Protein AF-A0A357ANU5-F1 (afdb_monomer)

Structure (mmCIF, N/CA/C/O backbone):
data_AF-A0A357ANU5-F1
#
_entry.id   AF-A0A357ANU5-F1
#
loop_
_atom_site.group_PDB
_atom_site.id
_atom_site.type_symbol
_atom_site.label_atom_id
_atom_site.label_alt_id
_atom_site.label_comp_id
_atom_site.label_asym_id
_atom_site.label_entity_id
_atom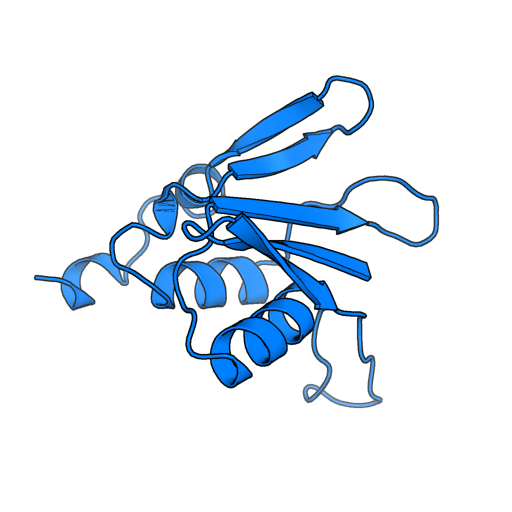_site.label_seq_id
_atom_site.pdbx_PDB_ins_code
_atom_site.Cartn_x
_atom_site.Cartn_y
_atom_site.Cartn_z
_atom_site.occupancy
_atom_site.B_iso_or_equiv
_atom_site.auth_seq_id
_atom_site.auth_comp_id
_atom_site.auth_asym_id
_atom_site.auth_atom_id
_atom_site.pdbx_PDB_model_num
ATOM 1 N N . ALA A 1 1 ? 1.440 -5.767 -8.546 1.00 96.81 1 ALA A N 1
ATOM 2 C CA . ALA A 1 1 ? 0.113 -5.807 -7.890 1.00 96.81 1 ALA A CA 1
ATOM 3 C C . ALA A 1 1 ? 0.258 -5.437 -6.418 1.00 96.81 1 ALA A C 1
ATOM 5 O O . ALA A 1 1 ? 1.377 -5.385 -5.925 1.00 96.81 1 ALA A O 1
ATOM 6 N N . ALA A 1 2 ? -0.838 -5.171 -5.718 1.00 98.31 2 ALA A N 1
ATOM 7 C CA . ALA A 1 2 ? -0.842 -4.973 -4.276 1.00 98.31 2 ALA A CA 1
ATOM 8 C C . ALA A 1 2 ? -2.100 -5.585 -3.667 1.00 98.31 2 ALA A C 1
ATOM 10 O O . ALA A 1 2 ? -3.146 -5.639 -4.319 1.00 98.31 2 ALA A O 1
ATOM 11 N N . ALA A 1 3 ? -1.982 -6.019 -2.420 1.00 98.50 3 ALA A N 1
ATOM 12 C CA . ALA A 1 3 ? -3.095 -6.447 -1.595 1.00 98.50 3 ALA A CA 1
ATOM 13 C C . ALA A 1 3 ? -2.981 -5.778 -0.226 1.00 98.50 3 ALA A C 1
ATOM 15 O O . ALA A 1 3 ? -1.880 -5.631 0.312 1.00 98.50 3 ALA A O 1
ATOM 16 N N . LEU A 1 4 ? -4.120 -5.387 0.331 1.00 98.62 4 LEU A N 1
ATOM 17 C CA . LEU A 1 4 ? -4.229 -4.885 1.691 1.00 98.62 4 LEU A CA 1
ATOM 18 C C . LEU A 1 4 ? -5.357 -5.606 2.418 1.00 98.62 4 LEU A C 1
ATOM 20 O O . LEU A 1 4 ? -6.336 -6.013 1.791 1.00 98.62 4 LEU A O 1
ATOM 24 N N . ILE A 1 5 ? -5.206 -5.751 3.730 1.00 98.81 5 ILE A N 1
ATOM 25 C CA . ILE A 1 5 ? -6.270 -6.186 4.632 1.00 98.81 5 ILE A CA 1
ATOM 26 C C . ILE A 1 5 ? -6.588 -5.045 5.588 1.00 98.81 5 ILE A C 1
ATOM 28 O O . ILE A 1 5 ? -5.682 -4.390 6.109 1.00 98.81 5 ILE A O 1
ATOM 32 N N . THR A 1 6 ? -7.871 -4.774 5.781 1.00 98.75 6 THR A N 1
ATOM 33 C CA . THR A 1 6 ? -8.339 -3.706 6.664 1.00 98.75 6 THR A CA 1
ATOM 34 C C . THR A 1 6 ? -8.411 -4.160 8.114 1.00 98.75 6 THR A C 1
ATOM 36 O O . THR A 1 6 ? -8.362 -5.354 8.414 1.00 98.75 6 THR A O 1
ATOM 39 N N . LYS A 1 7 ? -8.609 -3.212 9.034 1.00 98.19 7 LYS A N 1
ATOM 40 C CA . LYS A 1 7 ? -8.903 -3.525 10.443 1.00 98.19 7 LYS A CA 1
ATOM 41 C C . LYS A 1 7 ? -10.203 -4.322 10.627 1.00 98.19 7 LYS A C 1
ATOM 43 O O . LYS A 1 7 ? -10.333 -5.022 11.627 1.00 98.19 7 LYS A O 1
ATOM 48 N N . ALA A 1 8 ? -11.131 -4.264 9.668 1.00 97.88 8 ALA A N 1
ATOM 49 C CA . ALA A 1 8 ? -12.349 -5.077 9.663 1.00 97.88 8 ALA A CA 1
ATOM 50 C C . ALA A 1 8 ? -12.139 -6.494 9.087 1.00 97.88 8 ALA A C 1
ATOM 52 O O . ALA A 1 8 ? -13.049 -7.318 9.147 1.00 97.88 8 ALA A O 1
ATOM 53 N N . GLY A 1 9 ? -10.951 -6.794 8.545 1.00 98.38 9 GLY A N 1
ATOM 54 C CA . GLY A 1 9 ? -10.601 -8.104 7.991 1.00 98.38 9 GLY A CA 1
ATOM 55 C C . GLY A 1 9 ? -10.925 -8.287 6.506 1.00 98.38 9 GLY A C 1
ATOM 56 O O . GLY A 1 9 ? -10.761 -9.391 5.987 1.00 98.38 9 GLY A O 1
ATOM 57 N N . AS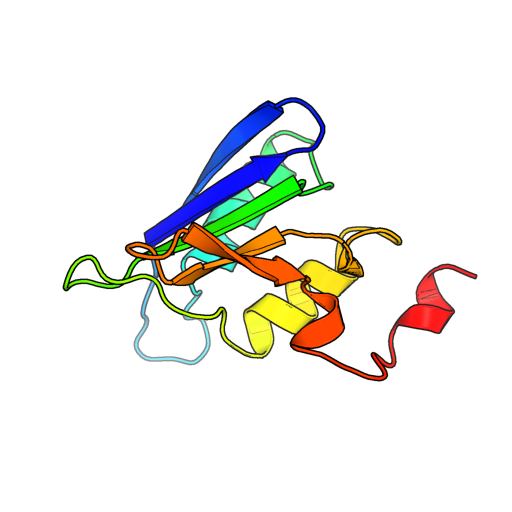N A 1 10 ? -11.353 -7.234 5.804 1.00 98.75 10 ASN A N 1
ATOM 58 C CA . ASN A 1 10 ? -11.653 -7.299 4.375 1.00 98.75 10 ASN A CA 1
ATOM 59 C C . ASN A 1 10 ? -10.386 -7.109 3.538 1.00 98.75 10 ASN A C 1
ATOM 61 O O . ASN A 1 10 ? -9.511 -6.315 3.886 1.00 98.75 10 ASN A O 1
ATOM 65 N N . ILE A 1 11 ? -10.292 -7.837 2.424 1.00 98.81 11 ILE A N 1
ATOM 66 C CA . ILE A 1 11 ? -9.133 -7.795 1.528 1.00 98.81 11 ILE A CA 1
ATOM 67 C C . ILE A 1 11 ? -9.478 -7.008 0.270 1.00 98.81 11 ILE A C 1
ATOM 69 O O . ILE A 1 11 ? -10.447 -7.318 -0.422 1.00 98.81 11 ILE A O 1
ATOM 73 N N . TYR A 1 12 ? -8.617 -6.051 -0.068 1.00 98.81 12 TYR A N 1
ATOM 74 C CA . TYR A 1 12 ? -8.704 -5.270 -1.296 1.00 98.81 12 TYR A CA 1
ATOM 75 C C . TYR A 1 12 ? -7.418 -5.405 -2.102 1.00 98.81 12 TYR A C 1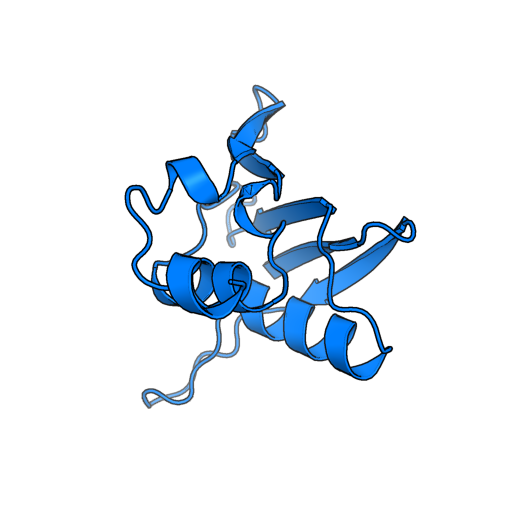
ATOM 77 O O . TYR A 1 12 ? -6.316 -5.434 -1.552 1.00 98.81 12 TYR A O 1
ATOM 85 N N . VAL A 1 13 ? -7.562 -5.488 -3.423 1.00 98.62 13 VAL A N 1
ATOM 86 C CA . VAL A 1 13 ? -6.446 -5.675 -4.355 1.00 98.62 13 VAL A CA 1
ATOM 87 C C . VAL A 1 13 ? -6.402 -4.571 -5.399 1.00 98.62 13 VAL A C 1
ATOM 89 O O . VAL A 1 13 ? -7.422 -3.964 -5.729 1.00 98.62 13 VAL A O 1
ATOM 92 N N . GLY A 1 14 ? -5.207 -4.334 -5.932 1.00 98.06 14 GLY A N 1
ATOM 93 C CA . GLY A 1 14 ? -4.953 -3.342 -6.966 1.00 98.06 14 GLY A CA 1
ATOM 94 C C . GLY A 1 14 ? -3.793 -3.733 -7.877 1.00 98.06 14 GLY A C 1
ATOM 95 O O . GLY A 1 14 ? -2.923 -4.538 -7.531 1.00 98.06 14 GLY A O 1
ATOM 96 N N . VAL A 1 15 ? -3.773 -3.140 -9.065 1.00 97.44 15 VAL A N 1
ATOM 97 C CA . VAL A 1 15 ? -2.698 -3.284 -10.057 1.00 97.44 15 VAL A CA 1
ATOM 98 C C . VAL A 1 15 ? -2.094 -1.924 -10.369 1.00 97.44 15 VAL A C 1
ATOM 100 O O . VAL A 1 15 ? -2.728 -0.900 -10.128 1.00 97.44 15 VAL A O 1
ATOM 103 N N . CYS A 1 16 ? -0.860 -1.899 -10.868 1.00 96.69 16 CYS A N 1
ATOM 104 C CA . CYS A 1 16 ? -0.299 -0.654 -11.379 1.00 96.69 16 CYS A CA 1
ATOM 105 C C . CYS A 1 16 ? -1.034 -0.289 -12.673 1.00 96.69 16 CYS A C 1
ATOM 107 O O . CYS A 1 16 ? -1.252 -1.160 -13.516 1.00 96.69 16 CYS A O 1
ATOM 109 N N . ILE A 1 17 ? -1.422 0.975 -12.812 1.00 96.19 17 ILE A N 1
ATOM 110 C CA . ILE A 1 17 ? -1.906 1.537 -14.071 1.00 96.19 17 ILE A CA 1
ATOM 111 C C . ILE A 1 17 ? -0.851 2.537 -14.513 1.00 96.19 17 ILE A C 1
ATOM 113 O O . ILE A 1 17 ? -0.826 3.673 -14.035 1.00 96.19 17 ILE A O 1
ATOM 117 N N . ASP A 1 18 ? 0.026 2.094 -15.405 1.00 92.81 18 ASP A N 1
ATOM 118 C CA . ASP A 1 18 ? 1.021 2.962 -16.015 1.00 92.81 18 ASP A CA 1
ATOM 119 C C . ASP A 1 18 ? 0.418 3.682 -17.215 1.00 92.81 18 ASP A C 1
ATOM 121 O O . ASP A 1 18 ? -0.279 3.104 -18.050 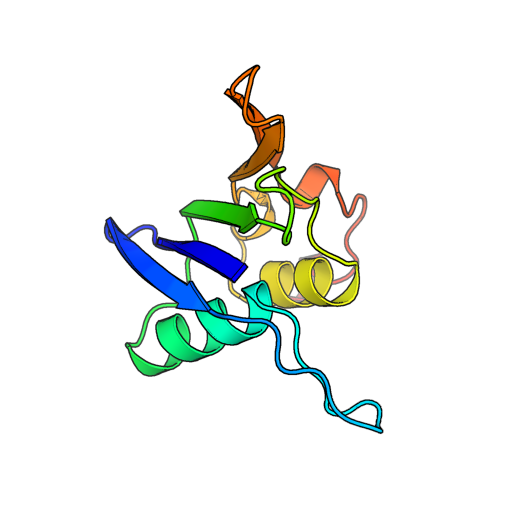1.00 92.81 18 ASP A O 1
ATOM 125 N N . THR A 1 19 ? 0.675 4.982 -17.283 1.00 93.81 19 THR A N 1
ATOM 126 C CA . THR A 1 19 ? 0.207 5.834 -18.374 1.00 93.81 19 THR A CA 1
ATOM 127 C C . THR A 1 19 ? 1.393 6.568 -18.979 1.00 93.81 19 THR A C 1
ATOM 129 O O . THR A 1 19 ? 2.451 6.671 -18.362 1.00 93.81 19 THR A O 1
ATOM 132 N N . ALA A 1 20 ? 1.211 7.139 -20.168 1.00 95.56 20 ALA A N 1
ATOM 133 C CA . ALA A 1 20 ? 2.232 7.967 -20.811 1.00 95.56 20 ALA A CA 1
ATOM 134 C C . ALA A 1 20 ? 2.454 9.334 -20.118 1.00 95.56 20 ALA A C 1
ATOM 136 O O . ALA A 1 20 ? 3.201 10.165 -20.629 1.00 95.56 20 ALA A O 1
ATOM 137 N N . SER A 1 21 ? 1.787 9.601 -18.989 1.00 94.00 21 SER A N 1
ATOM 138 C CA . SER A 1 21 ? 1.895 10.844 -18.224 1.00 94.00 21 SER A CA 1
ATOM 139 C C . SER A 1 21 ? 1.903 10.584 -16.711 1.00 94.00 21 SER A C 1
ATOM 141 O O . SER A 1 21 ? 1.885 9.448 -16.237 1.00 94.00 21 SER A O 1
ATOM 143 N N . THR A 1 22 ? 1.915 11.656 -15.918 1.00 92.25 22 THR A N 1
ATOM 144 C CA . THR A 1 22 ? 1.942 11.610 -14.446 1.00 92.25 22 THR A CA 1
ATOM 145 C C . THR A 1 22 ? 0.633 11.142 -13.802 1.00 92.25 22 THR A C 1
ATOM 147 O O . THR A 1 22 ? 0.549 11.079 -12.578 1.00 92.25 22 THR A O 1
ATOM 150 N N . LEU A 1 23 ? -0.382 10.800 -14.601 1.00 94.88 23 LEU A N 1
ATOM 151 C CA . LEU A 1 23 ? -1.667 10.281 -14.123 1.00 94.88 23 LEU A CA 1
ATOM 152 C C . LEU A 1 23 ? -1.606 8.799 -13.723 1.00 94.88 23 LEU A C 1
ATOM 154 O O . LEU A 1 23 ? -2.591 8.264 -13.215 1.00 94.88 23 LEU A O 1
ATOM 158 N N . GLY A 1 24 ? -0.464 8.141 -13.947 1.00 95.25 24 GLY A N 1
ATOM 159 C CA . GLY A 1 24 ? -0.241 6.763 -13.529 1.00 95.25 24 GLY A CA 1
ATOM 160 C C . GLY A 1 24 ? -0.415 6.562 -12.021 1.00 95.25 24 GLY A C 1
ATOM 161 O O . GLY A 1 24 ? -0.117 7.436 -11.195 1.00 95.25 24 GLY A O 1
ATOM 162 N N . MET A 1 25 ? -0.890 5.377 -11.650 1.00 96.19 25 MET A N 1
ATOM 163 C CA . MET A 1 25 ? -1.208 5.042 -10.269 1.00 96.19 25 MET A CA 1
ATOM 164 C C . MET A 1 25 ? -0.643 3.678 -9.889 1.00 96.19 25 MET A C 1
ATOM 166 O O . MET A 1 25 ? -0.931 2.663 -10.519 1.00 96.19 25 MET A O 1
ATOM 170 N N . CYS A 1 26 ? 0.144 3.667 -8.812 1.00 97.62 26 CYS A N 1
ATOM 171 C CA . CYS A 1 26 ? 0.716 2.445 -8.261 1.00 97.62 26 CYS A CA 1
ATOM 172 C C . CYS A 1 26 ? -0.380 1.503 -7.742 1.00 97.62 26 CYS A C 1
ATOM 174 O O . CYS A 1 26 ? -1.487 1.927 -7.394 1.00 97.62 26 CYS A O 1
ATOM 176 N N . ALA A 1 27 ? -0.039 0.222 -7.636 1.00 98.12 27 ALA A N 1
ATOM 177 C CA . ALA A 1 27 ? -0.970 -0.822 -7.233 1.00 98.12 27 ALA A CA 1
ATOM 178 C C . ALA A 1 27 ? -1.576 -0.597 -5.840 1.00 98.12 27 ALA A C 1
ATOM 180 O O . ALA A 1 27 ? -2.755 -0.874 -5.638 1.00 98.12 27 ALA A O 1
ATOM 181 N N . GLU A 1 28 ? -0.798 -0.055 -4.906 1.00 98.50 28 GLU A N 1
ATOM 182 C CA . GLU A 1 28 ? -1.217 0.245 -3.537 1.00 98.50 28 GLU A CA 1
ATOM 183 C C . GLU A 1 28 ? -2.338 1.286 -3.532 1.00 98.50 28 GLU A C 1
ATOM 185 O O . GLU A 1 28 ? -3.387 1.064 -2.938 1.00 98.50 28 GLU A O 1
ATOM 190 N N . ARG A 1 29 ? -2.163 2.394 -4.266 1.00 98.00 29 ARG A N 1
ATOM 191 C CA . ARG A 1 29 ? -3.180 3.451 -4.381 1.00 98.00 29 ARG A CA 1
ATOM 192 C C . ARG A 1 29 ? -4.454 2.944 -5.058 1.00 98.00 29 ARG A C 1
ATOM 194 O O . ARG A 1 29 ? -5.544 3.292 -4.619 1.00 98.00 29 ARG A O 1
ATOM 201 N N . ASN A 1 30 ? -4.331 2.064 -6.052 1.00 98.19 30 ASN A N 1
ATOM 202 C CA . ASN A 1 30 ? -5.484 1.392 -6.655 1.00 98.19 30 ASN A CA 1
ATOM 203 C C . ASN A 1 30 ? -6.234 0.488 -5.660 1.00 98.19 30 ASN A C 1
ATOM 205 O O . ASN A 1 30 ? -7.460 0.546 -5.586 1.00 98.19 30 ASN A O 1
ATOM 209 N N . ALA A 1 31 ? -5.518 -0.315 -4.865 1.00 98.62 31 ALA A N 1
ATOM 210 C CA . ALA A 1 31 ? -6.131 -1.154 -3.833 1.00 98.62 31 ALA A CA 1
ATOM 211 C C . ALA A 1 31 ? -6.850 -0.305 -2.770 1.00 98.62 31 ALA A C 1
ATOM 213 O O . ALA A 1 31 ? -7.963 -0.629 -2.357 1.00 98.62 31 ALA A O 1
ATOM 214 N N . ILE A 1 32 ? -6.244 0.819 -2.378 1.00 98.62 32 ILE A N 1
ATOM 215 C CA . ILE A 1 32 ? -6.825 1.765 -1.421 1.00 98.62 32 ILE A CA 1
ATOM 216 C C . ILE A 1 32 ? -8.073 2.445 -1.995 1.00 98.62 32 ILE A C 1
ATOM 218 O O . ILE A 1 32 ? -9.069 2.565 -1.291 1.00 98.62 32 ILE A O 1
ATOM 222 N N . ALA A 1 33 ? -8.072 2.849 -3.268 1.00 98.19 33 ALA A N 1
ATOM 223 C CA . ALA A 1 33 ? -9.258 3.431 -3.899 1.00 98.19 33 ALA A CA 1
ATOM 224 C C . ALA A 1 33 ? -10.456 2.459 -3.882 1.00 98.19 33 ALA A C 1
ATOM 226 O O . ALA A 1 33 ? -11.591 2.869 -3.624 1.00 98.19 33 ALA A O 1
ATOM 227 N N . ASN A 1 34 ? -10.199 1.162 -4.089 1.00 98.31 34 ASN A N 1
ATOM 228 C CA . ASN A 1 34 ? -11.213 0.114 -3.970 1.00 98.31 34 ASN A CA 1
ATOM 229 C C . ASN A 1 34 ? -11.719 -0.024 -2.519 1.00 98.31 34 ASN A C 1
ATOM 231 O O . ASN A 1 34 ? -12.927 -0.011 -2.288 1.00 98.31 34 ASN A O 1
ATOM 235 N N . MET A 1 35 ? -10.810 -0.063 -1.539 1.00 98.69 35 MET A N 1
ATOM 236 C CA . MET A 1 35 ? -11.152 -0.071 -0.108 1.00 98.69 35 MET A CA 1
ATOM 237 C C . MET A 1 35 ? -12.060 1.113 0.275 1.00 98.69 35 MET A C 1
ATOM 239 O O . MET A 1 35 ? -13.116 0.915 0.874 1.00 98.69 35 MET A O 1
ATOM 243 N N . ILE A 1 36 ? -11.695 2.332 -0.137 1.00 98.44 36 ILE A N 1
ATOM 244 C CA . ILE A 1 36 ? -12.455 3.559 0.150 1.00 98.44 36 ILE A CA 1
ATOM 245 C C . ILE A 1 36 ? -13.848 3.511 -0.482 1.00 98.44 36 ILE A C 1
ATOM 247 O O . ILE A 1 36 ? -14.826 3.909 0.147 1.00 98.44 36 ILE A O 1
ATOM 251 N N . THR A 1 37 ? -13.965 2.986 -1.705 1.00 98.50 37 THR A N 1
ATOM 252 C CA . THR A 1 37 ? -15.264 2.817 -2.385 1.00 98.50 37 THR A CA 1
ATOM 253 C C . THR A 1 37 ? -16.204 1.886 -1.610 1.00 98.50 37 THR A C 1
ATOM 255 O O . THR A 1 37 ? -17.421 2.033 -1.695 1.00 98.50 37 THR A O 1
ATOM 258 N N . ASN A 1 38 ? -15.652 0.973 -0.807 1.00 98.50 38 ASN A N 1
ATOM 259 C CA . ASN A 1 38 ? -16.402 0.077 0.073 1.00 98.50 38 ASN A CA 1
ATOM 260 C C . ASN A 1 38 ? -16.581 0.630 1.504 1.00 98.50 38 ASN A C 1
ATOM 262 O O . ASN A 1 38 ? -17.052 -0.082 2.386 1.00 98.50 38 ASN A O 1
ATOM 266 N N . GLY A 1 39 ? -16.256 1.906 1.740 1.00 98.06 39 GLY A N 1
ATOM 267 C CA . GLY A 1 39 ? -16.498 2.596 3.012 1.00 98.06 39 GLY A CA 1
ATOM 268 C C . GLY A 1 39 ? -15.439 2.359 4.090 1.00 98.06 39 GLY A C 1
ATOM 269 O O . GLY A 1 39 ? -15.644 2.753 5.238 1.00 98.06 39 GLY A O 1
ATOM 270 N N . GLU A 1 40 ? -14.304 1.752 3.744 1.00 98.38 40 GLU A N 1
ATOM 271 C CA . GLU A 1 40 ? -13.215 1.475 4.680 1.00 98.38 40 GLU A CA 1
ATOM 272 C C . GLU A 1 40 ? -12.022 2.411 4.464 1.00 98.38 40 GLU A C 1
ATOM 274 O O . GLU A 1 40 ? -11.726 2.830 3.346 1.00 98.38 40 GLU A O 1
ATOM 279 N N . HIS A 1 41 ? -11.326 2.752 5.548 1.00 96.94 41 HIS A N 1
ATOM 280 C CA . HIS A 1 41 ? -10.184 3.675 5.516 1.00 96.94 41 HIS A CA 1
ATOM 281 C C . HIS A 1 41 ? -9.018 3.247 6.419 1.00 96.94 41 HIS A C 1
ATOM 283 O O . HIS A 1 41 ? -7.953 3.855 6.365 1.00 96.94 41 HIS A O 1
ATOM 289 N N . GLU A 1 42 ? -9.175 2.186 7.215 1.00 98.19 42 GLU A N 1
ATOM 290 C CA . GLU A 1 42 ? -8.145 1.723 8.147 1.00 98.19 42 GLU A CA 1
ATOM 291 C C . GLU A 1 42 ? -7.517 0.414 7.674 1.00 98.19 42 GLU A C 1
ATOM 293 O O . GLU A 1 42 ? -8.151 -0.644 7.659 1.00 98.19 42 GLU A O 1
ATOM 298 N N . ILE A 1 43 ? -6.242 0.493 7.307 1.00 98.69 43 ILE A N 1
ATOM 299 C CA . ILE A 1 43 ? -5.454 -0.639 6.822 1.00 98.69 43 ILE A CA 1
ATOM 300 C C . ILE A 1 43 ? -4.736 -1.287 8.011 1.00 98.69 43 ILE A C 1
ATOM 302 O O . ILE A 1 43 ? -4.175 -0.597 8.860 1.00 98.69 43 ILE A O 1
ATOM 306 N N . ASP A 1 44 ? -4.740 -2.616 8.073 1.00 98.75 44 ASP A N 1
ATOM 307 C CA . ASP A 1 44 ? -3.933 -3.380 9.026 1.00 98.75 44 ASP A CA 1
ATOM 308 C C . ASP A 1 44 ? -2.585 -3.769 8.412 1.00 98.75 44 ASP A C 1
ATOM 310 O O . ASP A 1 44 ? -1.529 -3.447 8.957 1.00 98.75 44 ASP A O 1
ATOM 314 N N . LYS A 1 45 ? -2.612 -4.414 7.237 1.00 98.69 45 LYS A N 1
ATOM 315 C CA . LYS A 1 45 ? -1.401 -4.889 6.550 1.00 98.69 45 LYS A CA 1
ATOM 316 C C . LYS A 1 45 ? -1.466 -4.651 5.053 1.00 98.69 45 LYS A C 1
ATOM 318 O O . LYS A 1 45 ? -2.546 -4.676 4.463 1.00 98.69 45 LYS A O 1
ATOM 323 N N . LEU A 1 46 ? -0.300 -4.484 4.439 1.00 98.62 46 LEU A N 1
ATOM 324 C CA . LEU A 1 46 ? -0.147 -4.282 3.004 1.00 98.62 46 LEU A CA 1
ATOM 325 C C . LEU A 1 46 ? 1.055 -5.054 2.447 1.00 98.62 46 LEU A C 1
ATOM 327 O O . LEU A 1 46 ? 2.112 -5.161 3.069 1.00 98.62 46 LEU A O 1
ATOM 331 N N . VAL A 1 47 ? 0.902 -5.551 1.224 1.00 98.50 47 VAL A N 1
ATOM 332 C CA . VAL A 1 47 ? 1.989 -6.108 0.419 1.00 98.50 47 VAL A CA 1
ATOM 333 C C . VAL A 1 47 ? 1.902 -5.574 -1.007 1.00 98.50 47 VAL A C 1
ATOM 335 O O . VAL A 1 47 ? 0.826 -5.554 -1.606 1.00 98.50 47 VAL A O 1
ATOM 338 N N . ALA A 1 48 ? 3.041 -5.166 -1.561 1.00 98.06 48 ALA A N 1
ATOM 339 C CA . ALA A 1 48 ? 3.203 -4.907 -2.985 1.00 98.06 48 ALA A CA 1
ATOM 340 C C . ALA A 1 48 ? 4.074 -6.014 -3.587 1.00 98.06 48 ALA A C 1
ATOM 342 O O . ALA A 1 48 ? 5.122 -6.347 -3.041 1.00 98.06 48 ALA A O 1
ATOM 343 N N . VAL A 1 49 ? 3.627 -6.585 -4.700 1.00 96.75 49 VAL A N 1
ATOM 344 C CA . VAL A 1 49 ? 4.295 -7.680 -5.412 1.00 96.75 49 VAL A CA 1
ATOM 345 C C . VAL A 1 49 ? 4.671 -7.188 -6.802 1.00 96.75 49 VAL A C 1
ATOM 347 O O . VAL A 1 49 ? 3.818 -6.644 -7.517 1.00 96.75 49 VAL A O 1
ATOM 350 N N . VAL A 1 50 ? 5.933 -7.357 -7.176 1.00 92.38 50 VAL A N 1
ATOM 351 C CA . VAL A 1 50 ? 6.450 -7.014 -8.508 1.00 92.38 50 VAL A CA 1
ATOM 352 C C . VAL A 1 50 ? 6.391 -8.226 -9.447 1.00 92.38 50 VAL A C 1
ATOM 354 O O . VAL A 1 50 ? 5.973 -9.312 -9.052 1.00 92.38 50 VAL A O 1
ATOM 357 N N . GLU A 1 51 ? 6.728 -8.029 -10.721 1.00 89.62 51 GLU A N 1
ATOM 358 C CA . GLU A 1 51 ? 6.527 -9.028 -11.783 1.00 89.62 51 GLU A CA 1
ATOM 359 C C . GLU A 1 51 ? 7.288 -10.343 -11.552 1.00 89.62 51 GLU A C 1
ATOM 361 O O . GLU A 1 51 ? 6.771 -11.411 -11.870 1.00 89.62 51 GLU A O 1
ATOM 366 N N . ASP A 1 52 ? 8.468 -10.286 -10.931 1.00 91.94 52 ASP A N 1
ATOM 367 C CA . ASP A 1 52 ? 9.281 -11.466 -10.604 1.00 91.94 52 ASP A CA 1
ATOM 368 C C . ASP A 1 52 ? 8.792 -12.239 -9.360 1.00 91.94 52 ASP A C 1
ATOM 370 O O . ASP A 1 52 ? 9.410 -13.222 -8.953 1.00 91.94 52 ASP A O 1
ATOM 374 N N . GLY A 1 53 ? 7.679 -11.810 -8.755 1.00 89.12 53 GLY A N 1
ATOM 375 C CA . GLY A 1 53 ? 7.093 -12.423 -7.564 1.00 89.12 53 GLY A CA 1
ATOM 376 C C . GLY A 1 53 ? 7.717 -11.970 -6.243 1.00 89.12 53 GLY A C 1
ATOM 377 O O . GLY A 1 53 ? 7.201 -12.329 -5.183 1.00 89.12 53 GLY A O 1
ATOM 378 N N . SER A 1 54 ? 8.776 -11.158 -6.272 1.00 92.88 54 SER A N 1
ATOM 379 C CA . SER A 1 54 ? 9.325 -10.552 -5.063 1.00 92.88 54 SER A CA 1
ATOM 380 C C . SER A 1 54 ? 8.402 -9.462 -4.509 1.00 92.88 54 SER A C 1
ATOM 382 O O . SER A 1 54 ? 7.506 -8.936 -5.185 1.00 92.88 54 SER A O 1
ATOM 384 N N . VAL A 1 55 ? 8.595 -9.137 -3.230 1.00 95.44 55 VAL A N 1
ATOM 385 C CA . VAL A 1 55 ? 7.846 -8.071 -2.560 1.00 95.44 55 VAL A CA 1
ATOM 386 C C . VAL A 1 55 ? 8.627 -6.765 -2.609 1.00 95.44 55 VAL A C 1
ATOM 388 O O . VAL A 1 55 ? 9.830 -6.727 -2.361 1.00 95.44 55 VAL A O 1
ATOM 391 N N . GLY A 1 56 ? 7.928 -5.684 -2.941 1.00 88.19 56 GLY A N 1
ATOM 392 C CA . GLY A 1 56 ? 8.492 -4.344 -3.039 1.00 88.19 56 GLY A CA 1
ATOM 393 C C . GLY A 1 56 ? 8.088 -3.467 -1.860 1.00 88.19 56 GLY A C 1
ATOM 394 O O . GLY A 1 56 ? 6.964 -3.541 -1.363 1.00 88.19 56 GLY A O 1
ATOM 395 N N . SER A 1 57 ? 8.987 -2.574 -1.443 1.00 93.31 57 SER A N 1
ATOM 396 C CA . SER A 1 57 ? 8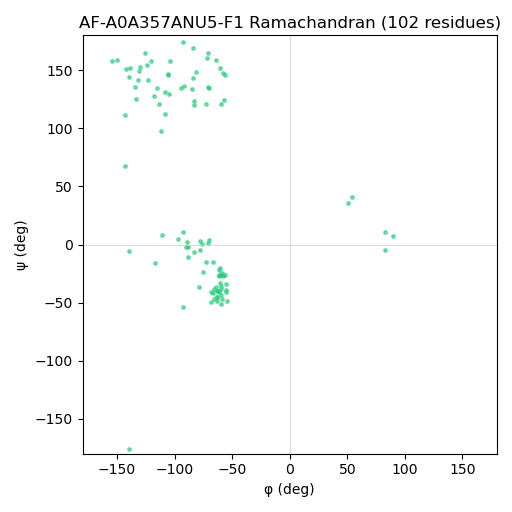.612 -1.480 -0.544 1.00 93.31 57 SER A CA 1
ATOM 397 C C . SER A 1 57 ? 7.759 -0.452 -1.305 1.00 93.31 57 SER A C 1
ATOM 399 O O . SER A 1 57 ? 8.145 -0.071 -2.414 1.00 93.31 57 SER A O 1
ATOM 401 N N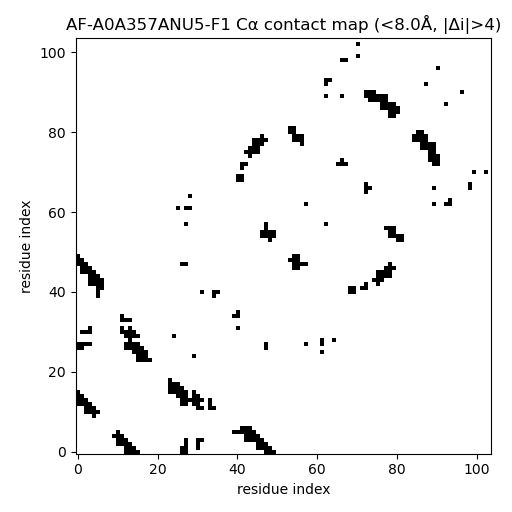 . PRO A 1 58 ? 6.648 0.049 -0.729 1.00 96.56 58 PRO A N 1
ATOM 402 C CA . PRO A 1 58 ? 5.824 1.070 -1.366 1.00 96.56 58 PRO A CA 1
ATOM 403 C C . PRO A 1 58 ? 6.629 2.316 -1.731 1.00 96.56 58 PRO A C 1
ATOM 405 O O . PRO A 1 58 ? 7.542 2.712 -0.997 1.00 96.56 58 PRO A O 1
ATOM 408 N N . CYS A 1 59 ? 6.276 2.972 -2.837 1.00 96.19 59 CYS A N 1
ATOM 409 C CA . CYS A 1 59 ? 6.940 4.211 -3.245 1.00 96.19 59 CYS A CA 1
ATOM 410 C C . CYS A 1 59 ? 6.573 5.385 -2.316 1.00 96.19 59 CYS A C 1
ATOM 412 O O . CYS A 1 59 ? 5.586 5.329 -1.579 1.00 96.19 59 CYS A O 1
ATOM 414 N N . GLY A 1 60 ? 7.335 6.483 -2.370 1.00 96.94 60 GLY A N 1
ATOM 415 C CA . GLY A 1 60 ? 7.110 7.653 -1.507 1.00 96.94 60 GLY A CA 1
ATOM 416 C C . GLY A 1 60 ? 5.692 8.232 -1.601 1.00 96.94 60 GLY A C 1
ATOM 417 O O . GLY A 1 60 ? 5.093 8.546 -0.578 1.00 96.94 60 GLY A O 1
ATOM 418 N N . ALA A 1 61 ? 5.112 8.281 -2.806 1.00 96.81 61 ALA A N 1
ATOM 419 C CA . ALA A 1 61 ? 3.742 8.758 -3.000 1.00 96.81 61 ALA A CA 1
ATOM 420 C C . ALA A 1 61 ? 2.698 7.843 -2.334 1.00 96.81 61 ALA A C 1
ATOM 422 O O . ALA A 1 61 ? 1.729 8.333 -1.763 1.00 96.81 61 ALA A O 1
ATOM 423 N N . CYS A 1 62 ? 2.896 6.521 -2.373 1.00 98.06 62 CYS A N 1
ATOM 424 C CA . CYS A 1 62 ? 2.021 5.570 -1.685 1.00 98.06 62 CYS A CA 1
ATOM 425 C C . CYS A 1 62 ? 2.158 5.678 -0.164 1.00 98.06 62 CYS A C 1
ATOM 427 O O . CYS A 1 62 ? 1.147 5.637 0.532 1.00 98.06 62 CYS A O 1
ATOM 429 N N . ARG A 1 63 ? 3.384 5.851 0.350 1.00 98.19 63 ARG A N 1
ATOM 430 C CA . ARG A 1 63 ? 3.636 6.051 1.787 1.00 98.19 63 ARG A CA 1
ATOM 431 C C . ARG A 1 63 ? 2.917 7.290 2.3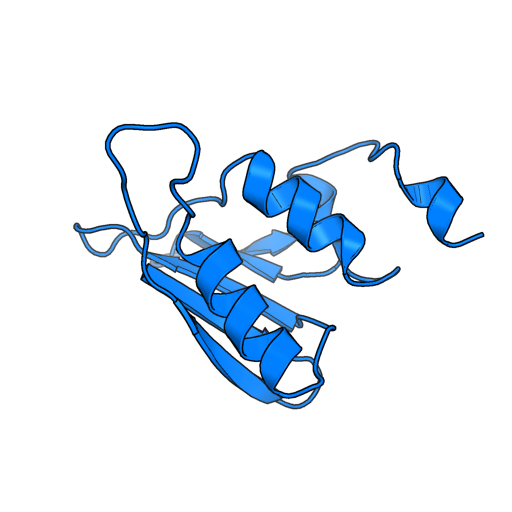09 1.00 98.19 63 ARG A C 1
ATOM 433 O O . ARG A 1 63 ? 2.164 7.193 3.270 1.00 98.19 63 ARG A O 1
ATOM 440 N N . GLU A 1 64 ? 3.105 8.421 1.634 1.00 97.69 64 GLU A N 1
ATOM 441 C CA . GLU A 1 64 ? 2.459 9.688 1.985 1.00 97.69 64 GLU A CA 1
ATOM 442 C C . GLU A 1 64 ? 0.931 9.574 1.930 1.00 97.69 64 GLU A C 1
ATOM 444 O O . GLU A 1 64 ? 0.243 10.013 2.846 1.00 97.69 64 GLU A O 1
ATOM 449 N N . TYR A 1 65 ? 0.393 8.927 0.892 1.00 97.56 65 TYR A N 1
ATOM 450 C CA . TYR A 1 65 ? -1.047 8.724 0.760 1.00 97.56 65 TYR A CA 1
ATOM 451 C C . TYR A 1 65 ? -1.620 7.861 1.895 1.00 97.56 65 TYR A C 1
ATOM 453 O O . TYR A 1 65 ? -2.631 8.227 2.488 1.00 97.56 65 TYR A O 1
ATOM 461 N N . MET A 1 66 ? -0.955 6.755 2.248 1.00 98.00 66 MET A N 1
ATOM 462 C CA . MET A 1 66 ? -1.384 5.885 3.348 1.00 98.00 66 MET A CA 1
ATOM 463 C C . MET A 1 66 ? -1.391 6.605 4.701 1.00 98.00 66 MET A C 1
ATOM 465 O O . MET A 1 66 ? -2.343 6.437 5.462 1.00 98.00 66 MET A O 1
ATOM 469 N N . MET A 1 67 ? -0.384 7.439 4.993 1.00 97.69 67 MET A N 1
ATOM 470 C CA . MET A 1 67 ? -0.314 8.211 6.247 1.00 97.69 67 MET A CA 1
ATOM 471 C C . MET A 1 67 ? -1.516 9.150 6.454 1.00 97.69 67 MET A C 1
ATOM 473 O O . MET A 1 67 ? -1.864 9.479 7.588 1.00 97.69 67 MET A O 1
ATOM 477 N N . GLN A 1 68 ? -2.180 9.562 5.373 1.00 96.69 68 GLN A N 1
ATOM 478 C CA . GLN A 1 68 ? -3.320 10.482 5.416 1.00 96.69 68 GLN A CA 1
ATOM 479 C C . GLN A 1 68 ? -4.686 9.796 5.593 1.00 96.69 68 GLN A C 1
ATOM 481 O O . GLN A 1 68 ? -5.695 10.495 5.660 1.00 96.69 68 GLN A O 1
ATOM 486 N N . LEU A 1 69 ? -4.745 8.460 5.643 1.00 96.56 69 LEU A N 1
ATOM 487 C CA . LEU A 1 69 ? -6.014 7.723 5.732 1.00 96.56 69 LEU A CA 1
AT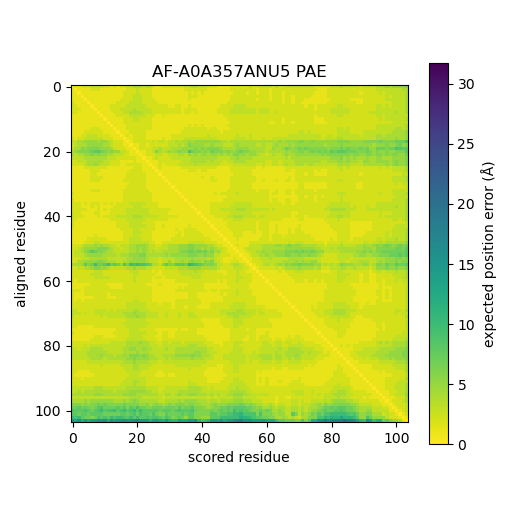OM 488 C C . LEU A 1 69 ? -6.613 7.705 7.147 1.00 96.56 69 LEU A C 1
ATOM 490 O O . LEU A 1 69 ? -7.831 7.750 7.300 1.00 96.56 69 LEU A O 1
ATOM 494 N N . SER A 1 70 ? -5.766 7.620 8.174 1.00 95.19 70 SER A N 1
ATOM 495 C CA . SER A 1 70 ? -6.147 7.539 9.586 1.00 95.19 70 SER A CA 1
ATOM 496 C C . SER A 1 70 ? -5.012 8.070 10.466 1.00 95.19 70 SER A C 1
ATOM 498 O O . SER A 1 70 ? -3.840 8.049 10.082 1.00 95.19 70 SER A O 1
ATOM 500 N N . LYS A 1 71 ? -5.346 8.496 11.691 1.00 94.56 71 LYS A N 1
ATOM 501 C CA . LYS A 1 71 ? -4.362 8.830 12.736 1.00 94.56 71 LYS A CA 1
ATOM 502 C C . LYS A 1 71 ? -3.439 7.649 13.073 1.00 94.56 71 LYS A C 1
ATOM 504 O O . LYS A 1 71 ? -2.297 7.858 13.468 1.00 94.56 71 LYS A O 1
ATOM 509 N N . ASP A 1 72 ? -3.927 6.424 12.872 1.00 95.69 72 ASP A N 1
ATOM 510 C CA . ASP A 1 72 ? -3.227 5.179 13.193 1.00 95.69 72 ASP A CA 1
ATOM 511 C C . ASP A 1 72 ? -2.520 4.572 11.964 1.00 95.69 72 ASP A C 1
ATOM 513 O O . ASP A 1 72 ? -1.902 3.511 12.059 1.00 95.69 72 ASP A O 1
ATOM 517 N N . SER A 1 73 ? -2.533 5.254 10.807 1.00 97.31 73 SER A N 1
ATOM 518 C CA . SER A 1 73 ? -1.894 4.781 9.567 1.00 97.31 73 SER A CA 1
ATOM 519 C C . SER A 1 73 ? -0.400 4.477 9.714 1.00 97.31 73 SER A C 1
ATOM 521 O O . SER A 1 73 ? 0.137 3.637 8.994 1.00 97.31 73 SER A O 1
ATOM 523 N N . GLY A 1 74 ? 0.292 5.118 10.660 1.00 97.56 74 GLY A N 1
ATOM 524 C CA . GLY A 1 74 ? 1.696 4.822 10.950 1.00 97.56 74 GLY A CA 1
ATOM 525 C C . GLY A 1 74 ? 1.947 3.373 11.393 1.00 97.56 74 GLY A C 1
ATOM 526 O O . GLY A 1 74 ? 3.075 2.895 11.270 1.00 97.56 74 GLY A O 1
ATOM 527 N N . GLU A 1 75 ? 0.913 2.671 11.867 1.00 98.12 75 GLU A N 1
ATOM 528 C CA . GLU A 1 75 ? 0.977 1.294 12.366 1.00 98.12 75 GLU A CA 1
ATOM 529 C C . GLU A 1 75 ? 0.742 0.223 11.294 1.00 98.12 75 GLU A C 1
ATOM 531 O O . GLU A 1 75 ? 0.839 -0.962 11.610 1.00 98.12 75 GLU A O 1
ATOM 536 N N . ILE A 1 76 ? 0.468 0.606 10.041 1.00 98.62 76 ILE A N 1
ATOM 537 C CA . ILE A 1 76 ? 0.289 -0.347 8.936 1.00 98.62 76 ILE A CA 1
ATOM 538 C C . ILE A 1 76 ? 1.541 -1.219 8.803 1.00 98.62 76 ILE A C 1
ATOM 540 O O . ILE A 1 76 ? 2.645 -0.699 8.613 1.00 98.62 76 ILE A O 1
ATOM 544 N N . GLU A 1 77 ? 1.367 -2.541 8.854 1.00 98.56 77 GLU A N 1
ATOM 545 C CA . GLU A 1 77 ? 2.451 -3.495 8.623 1.00 98.56 77 GLU A CA 1
ATOM 546 C C . GLU A 1 77 ? 2.657 -3.730 7.125 1.00 98.56 77 GLU A C 1
ATOM 548 O O . GLU A 1 77 ? 1.748 -4.148 6.407 1.00 98.56 77 GLU A O 1
ATOM 553 N N . ILE A 1 78 ? 3.874 -3.503 6.645 1.00 98.44 78 ILE A N 1
ATOM 554 C CA . ILE A 1 78 ? 4.240 -3.645 5.238 1.00 98.44 78 ILE A CA 1
ATOM 555 C C . ILE A 1 78 ? 5.221 -4.798 5.101 1.00 98.44 78 ILE A C 1
ATOM 557 O O . ILE A 1 78 ? 6.302 -4.771 5.691 1.00 98.44 78 ILE A O 1
ATOM 561 N N . LEU A 1 79 ? 4.867 -5.803 4.301 1.00 98.12 79 LEU A N 1
ATOM 562 C CA . LEU A 1 79 ? 5.767 -6.913 3.995 1.00 98.12 79 LEU A CA 1
ATOM 563 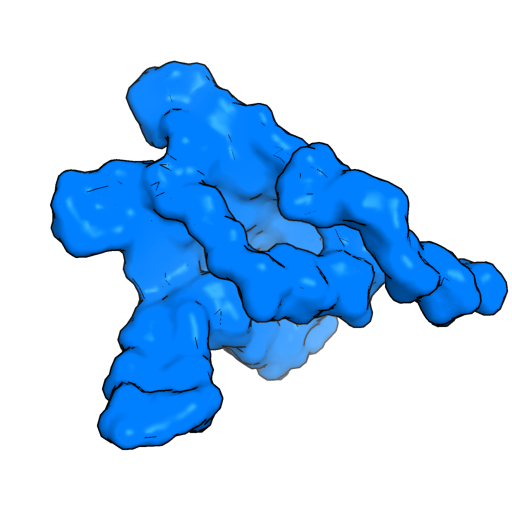C C . LEU A 1 79 ? 6.885 -6.441 3.054 1.00 98.12 79 LEU A C 1
ATOM 565 O O . LEU A 1 79 ? 6.614 -5.972 1.952 1.00 98.12 79 LEU A O 1
ATOM 569 N N . THR A 1 80 ? 8.137 -6.574 3.496 1.00 95.69 80 THR A N 1
ATOM 570 C CA . THR A 1 80 ? 9.335 -6.112 2.759 1.00 95.69 80 THR A CA 1
ATOM 571 C C . THR A 1 80 ? 10.279 -7.236 2.356 1.00 95.69 80 THR A C 1
ATOM 573 O O . THR A 1 80 ? 11.123 -7.039 1.491 1.00 95.69 80 THR A O 1
ATOM 576 N N . ASP A 1 81 ? 10.125 -8.409 2.963 1.00 94.62 81 ASP A N 1
ATOM 577 C CA . ASP A 1 81 ? 10.854 -9.622 2.613 1.00 94.62 81 ASP A CA 1
ATOM 578 C C . ASP A 1 81 ? 9.896 -10.803 2.773 1.00 94.62 81 ASP A C 1
ATOM 580 O O . ASP A 1 81 ? 9.452 -11.113 3.884 1.00 94.62 81 ASP A O 1
ATOM 584 N N . TYR A 1 82 ? 9.529 -11.418 1.649 1.00 93.25 82 TYR A N 1
ATOM 585 C CA . TYR A 1 82 ? 8.593 -12.532 1.640 1.00 93.25 82 TYR A CA 1
ATOM 586 C C . TYR A 1 82 ? 9.213 -13.765 2.298 1.00 93.25 82 TYR A C 1
ATOM 588 O O . TYR A 1 82 ? 8.594 -14.329 3.199 1.00 93.25 82 TYR A O 1
ATOM 596 N N . GLU A 1 83 ? 10.431 -14.143 1.913 1.00 93.62 83 GLU A N 1
ATOM 597 C CA . GLU A 1 83 ? 11.108 -15.360 2.378 1.00 93.62 83 GLU A CA 1
ATOM 598 C C . GLU A 1 83 ? 11.276 -15.365 3.899 1.00 93.62 83 GLU A C 1
ATOM 600 O O . GLU A 1 83 ? 10.904 -16.326 4.572 1.00 93.62 83 GLU A O 1
ATOM 605 N N . ASN A 1 84 ? 11.736 -14.246 4.462 1.00 94.75 84 ASN A N 1
ATOM 606 C CA . ASN A 1 84 ? 11.951 -14.114 5.904 1.00 94.75 84 ASN A CA 1
ATOM 607 C C . ASN A 1 84 ? 10.714 -13.620 6.669 1.00 94.75 84 ASN A C 1
ATOM 609 O O . ASN A 1 84 ? 10.790 -13.401 7.878 1.00 94.75 84 ASN A O 1
ATOM 613 N N . ARG A 1 85 ? 9.581 -13.408 5.980 1.00 93.75 85 ARG A N 1
ATOM 614 C CA . ARG A 1 85 ? 8.342 -12.837 6.543 1.00 93.75 85 ARG A CA 1
ATOM 615 C C . ARG A 1 85 ? 8.587 -11.530 7.311 1.00 93.75 85 ARG A C 1
ATOM 617 O O . ARG A 1 85 ? 7.942 -11.263 8.324 1.00 93.75 85 ARG A O 1
ATOM 624 N N . LYS A 1 86 ? 9.523 -10.705 6.833 1.00 95.88 86 LYS A N 1
ATOM 625 C CA . LYS A 1 86 ? 9.905 -9.461 7.507 1.00 95.88 86 LYS A CA 1
ATOM 626 C C . LYS A 1 86 ? 8.937 -8.341 7.151 1.00 95.88 86 LYS A C 1
ATOM 628 O O . LYS A 1 86 ? 8.833 -7.934 5.987 1.00 95.88 86 LYS A O 1
ATOM 633 N N . THR A 1 87 ? 8.293 -7.791 8.171 1.00 97.69 87 THR A N 1
ATOM 634 C CA . THR A 1 87 ? 7.478 -6.583 8.061 1.00 97.69 87 THR A CA 1
ATOM 635 C C . THR A 1 87 ? 8.201 -5.366 8.631 1.00 97.69 87 THR A C 1
ATOM 637 O O . THR A 1 87 ? 9.134 -5.483 9.427 1.00 97.69 87 THR A O 1
ATOM 640 N N . VAL A 1 88 ? 7.776 -4.188 8.187 1.00 98.06 88 VAL A N 1
ATOM 641 C CA . VAL A 1 88 ? 8.109 -2.887 8.782 1.00 98.06 88 VAL A CA 1
ATOM 642 C C . VAL A 1 88 ? 6.818 -2.108 8.981 1.00 98.06 88 VAL A C 1
ATOM 644 O O . VAL A 1 88 ? 5.861 -2.314 8.231 1.00 98.06 88 VAL A O 1
ATOM 647 N N . ARG A 1 89 ? 6.772 -1.197 9.950 1.00 98.50 89 ARG A N 1
ATOM 648 C CA . ARG A 1 89 ? 5.641 -0.273 10.074 1.00 98.50 89 ARG A CA 1
ATOM 649 C C . ARG A 1 89 ? 5.797 0.894 9.112 1.00 98.50 89 ARG A C 1
ATOM 651 O O . ARG A 1 89 ? 6.911 1.352 8.854 1.00 98.50 89 ARG A O 1
ATOM 658 N N . LEU A 1 90 ? 4.684 1.430 8.618 1.00 98.38 90 LEU A N 1
ATOM 659 C CA . LEU A 1 90 ? 4.709 2.566 7.695 1.00 98.38 90 LEU A CA 1
ATOM 660 C C . LEU A 1 90 ? 5.481 3.767 8.261 1.00 98.38 90 LEU A C 1
ATOM 662 O O . LEU A 1 90 ? 6.280 4.360 7.538 1.00 98.38 90 LEU A O 1
ATOM 666 N N . LYS A 1 91 ? 5.327 4.076 9.554 1.00 97.62 91 LYS A N 1
ATOM 667 C CA . LYS A 1 91 ? 6.059 5.172 10.215 1.00 97.62 91 LYS A CA 1
ATOM 668 C C . LYS A 1 91 ? 7.586 5.027 10.171 1.00 97.62 91 LYS A C 1
ATOM 670 O O . LYS A 1 91 ? 8.293 6.025 10.212 1.00 97.62 91 LYS A O 1
ATOM 675 N N . GLU A 1 92 ? 8.105 3.803 10.061 1.00 97.75 92 GLU A N 1
ATOM 676 C CA . GLU A 1 92 ? 9.547 3.550 9.931 1.00 97.75 92 GLU A CA 1
ATOM 677 C C . GLU A 1 92 ? 10.056 3.884 8.519 1.00 97.75 92 GLU A C 1
ATOM 679 O O . GLU A 1 92 ? 11.232 4.186 8.330 1.00 97.75 92 GLU A O 1
ATOM 684 N N . LEU A 1 93 ? 9.168 3.863 7.518 1.00 96.88 93 LEU A N 1
ATOM 685 C CA . LEU A 1 93 ? 9.475 4.207 6.127 1.00 96.88 93 LEU A CA 1
ATOM 686 C C . LEU A 1 93 ? 9.318 5.703 5.812 1.00 96.88 93 LEU A C 1
ATOM 688 O O . LEU A 1 93 ? 9.709 6.126 4.716 1.00 96.88 93 LEU A O 1
ATOM 692 N N . ILE A 1 94 ? 8.718 6.472 6.726 1.00 96.12 94 ILE A N 1
ATOM 693 C CA . ILE A 1 94 ? 8.498 7.922 6.633 1.00 96.12 94 ILE A CA 1
ATOM 694 C C . ILE A 1 94 ? 8.676 8.580 8.020 1.00 96.12 94 ILE A C 1
ATOM 696 O O . ILE A 1 94 ? 7.709 9.041 8.628 1.00 96.12 94 ILE A O 1
ATOM 700 N N . PRO A 1 95 ? 9.909 8.584 8.563 1.00 95.19 95 PRO A N 1
ATOM 701 C CA . PRO A 1 95 ? 10.177 9.180 9.869 1.00 95.19 95 PRO A CA 1
ATOM 702 C C . PRO A 1 95 ? 9.840 10.678 9.878 1.00 95.19 95 PRO A C 1
ATOM 704 O O . PRO A 1 95 ? 9.907 11.341 8.842 1.00 95.19 95 PRO A O 1
ATOM 707 N N . ASP A 1 96 ? 9.476 11.193 11.055 1.00 93.25 96 ASP A N 1
ATOM 708 C CA . ASP A 1 96 ? 9.155 12.610 11.286 1.00 93.25 96 ASP A CA 1
ATOM 709 C C . ASP A 1 96 ? 8.081 13.167 10.334 1.00 93.25 96 ASP A C 1
ATOM 711 O O . ASP A 1 96 ? 8.172 14.287 9.826 1.00 93.25 96 ASP A O 1
ATOM 715 N N . TRP A 1 97 ? 7.039 12.368 10.078 1.00 96.19 97 TRP A N 1
ATOM 716 C CA . TRP A 1 97 ? 5.977 12.746 9.154 1.00 96.19 97 TRP A CA 1
ATOM 717 C C . TRP A 1 97 ? 5.260 14.039 9.582 1.00 96.19 97 TRP A C 1
ATOM 719 O O . TRP A 1 97 ? 4.643 14.141 10.650 1.00 96.19 97 TRP A O 1
ATOM 729 N N . TRP A 1 98 ? 5.307 15.027 8.689 1.00 93.56 98 TRP A N 1
ATOM 730 C CA . TRP A 1 98 ? 4.824 16.394 8.895 1.00 93.56 98 TRP A CA 1
ATOM 731 C C . TRP A 1 98 ? 3.319 16.487 9.190 1.00 93.56 98 TRP A C 1
ATOM 733 O O . TRP A 1 98 ? 2.873 17.425 9.849 1.00 93.56 98 TRP A O 1
ATOM 743 N N . GLY A 1 99 ? 2.527 15.525 8.706 1.00 92.38 99 GLY A N 1
ATOM 744 C CA . GLY A 1 99 ? 1.065 15.549 8.776 1.00 92.38 99 GLY A CA 1
ATOM 745 C C . GLY A 1 99 ? 0.477 15.217 10.148 1.00 92.38 99 GLY A C 1
ATOM 746 O O . GLY A 1 99 ? -0.741 15.250 10.297 1.00 92.38 99 GLY A O 1
ATOM 747 N N . THR A 1 100 ? 1.307 14.939 11.158 1.00 87.31 100 THR A N 1
ATOM 748 C CA . THR A 1 100 ? 0.860 14.576 12.516 1.00 87.31 100 THR A CA 1
ATOM 749 C C . THR A 1 100 ? -0.072 15.630 13.131 1.00 87.31 100 THR A C 1
ATOM 751 O O . THR A 1 100 ? -1.032 15.290 13.815 1.00 87.31 100 THR A O 1
ATOM 754 N N . SER A 1 101 ? 0.137 16.916 12.824 1.00 88.06 101 SER A N 1
ATOM 755 C CA . SER A 1 101 ? -0.707 18.017 13.311 1.00 88.06 101 SER A CA 1
ATOM 756 C C . SER A 1 101 ? -2.143 18.008 12.778 1.00 88.06 101 SER A C 1
ATOM 758 O O . SER A 1 101 ? -2.991 18.699 13.333 1.00 88.06 101 SER A O 1
ATOM 760 N N . ARG A 1 102 ? -2.438 17.232 11.727 1.00 86.50 102 ARG A N 1
ATOM 761 C CA . ARG A 1 102 ? -3.776 17.132 11.120 1.00 86.50 102 ARG A CA 1
ATOM 762 C C . ARG A 1 102 ? -4.777 16.357 11.977 1.00 86.50 102 ARG A C 1
ATOM 764 O O . ARG A 1 102 ? -5.968 16.420 11.691 1.00 86.50 102 ARG A O 1
ATOM 771 N N . TYR A 1 103 ? -4.294 15.612 12.969 1.00 82.81 103 TYR A N 1
ATOM 772 C CA . TYR A 1 103 ? -5.106 14.749 13.831 1.00 82.81 103 TYR A CA 1
ATOM 773 C C . TYR A 1 103 ? -5.209 15.254 15.281 1.00 82.81 103 TYR A C 1
ATOM 775 O O . TYR A 1 103 ? -5.725 14.527 16.130 1.00 82.81 103 TYR A O 1
ATOM 783 N N . ASN A 1 104 ? -4.707 16.463 15.558 1.00 70.94 104 ASN A N 1
ATOM 784 C CA . ASN A 1 104 ? -4.796 17.126 16.863 1.00 70.94 104 ASN A CA 1
ATOM 785 C C . ASN A 1 104 ? -6.104 17.902 17.039 1.00 70.94 104 ASN A C 1
ATOM 787 O O . ASN A 1 104 ? -6.611 18.442 16.029 1.00 70.94 104 ASN A O 1
#

Radius of gyration: 13.28 Å; Cα contacts (8 Å, |Δi|>4): 192; chains: 1; bounding box: 28×33×38 Å

Mean predicted aligned error: 2.61 Å

Secondary structure (DSSP, 8-state):
-EEEEETTS-EEEE--B--SSTT-B-HHHHHHHHHHHTT---EEEEEEE-TTS-EEPPPHHHHHHHHTS-TTGGG-EEEEETTTTEEEEHHHHSTT-GGGGGG-

pLDDT: mean 95.97, std 3.93, range [70.94, 98.81]

Sequence (104 aa):
AAALITKAGNIYVGVCIDTASTLGMCAERNAIANMITNGEHEIDKLVAVVEDGSVGSPCGACREYMMQLSKDSGEIEILTDYENRKTVRLKELIPDWWGTSRYN

Foldseek 3Di:
DKWFAFPVGDIFWFDWDDDPDPPTDHGLVRRQVVCVVVVGQGTAEMWDADPVRFTDDDDPVSLLVQVPSDLCSQNYWYQHGPVVSDTDGSCVVPPPDPCNVVVD

Nearest PDB structures (foldseek):
  1ux0-assembly1_B-2  TM=8.012E-01  e=4.390E-08  Bacillus subtilis
  1jtk-assembly1_A  TM=7.886E-01  e=7.874E-08  Bacillus subtilis
  1ux1-assembly1_D  TM=7.925E-01  e=1.162E-07  Bacillus subtilis
  1uwz-assembly1_A  TM=7.760E-01  e=3.078E-07  Bacillus subtilis
  2d30-assembly1_A  TM=7.714E-01  e=4.849E-07  Bacillus anthracis

Solvent-accessible surface area (backbone atoms only — not comparable to full-atom values): 5827 Å² total; per-residue (Å²): 64,17,43,36,32,29,73,87,69,51,76,30,61,21,49,62,45,85,53,102,53,91,84,41,42,53,14,58,54,40,12,47,54,52,34,45,76,73,76,44,61,55,61,40,36,38,40,32,37,50,95,90,70,50,45,39,73,77,52,71,70,50,51,56,55,49,50,71,53,36,92,64,28,45,65,22,35,32,41,52,35,70,91,78,66,38,65,46,41,45,39,76,80,46,68,88,58,80,68,63,71,78,72,110